Protein AF-A0A1C2IEK9-F1 (afdb_monomer)

Structure (mmCIF, N/CA/C/O backbone):
data_AF-A0A1C2IEK9-F1
#
_entry.id   AF-A0A1C2IEK9-F1
#
loop_
_atom_site.group_PDB
_atom_site.id
_atom_site.type_symbol
_atom_site.label_atom_id
_atom_site.label_alt_id
_atom_site.label_comp_id
_atom_site.label_asym_id
_atom_site.label_entity_id
_atom_site.label_seq_id
_atom_site.pdbx_PDB_ins_code
_atom_site.Cartn_x
_atom_site.Cartn_y
_atom_site.Cartn_z
_atom_site.occupancy
_atom_site.B_iso_or_equiv
_atom_site.auth_seq_id
_atom_site.auth_comp_id
_atom_site.auth_asym_id
_atom_site.auth_atom_id
_atom_site.pdbx_PDB_model_num
ATOM 1 N N . MET A 1 1 ? 42.693 10.589 56.004 1.00 42.75 1 MET A N 1
ATOM 2 C CA . MET A 1 1 ? 42.090 9.643 55.038 1.00 42.75 1 MET A CA 1
ATOM 3 C C . MET A 1 1 ? 40.911 10.340 54.361 1.00 42.75 1 MET A C 1
ATOM 5 O O . MET A 1 1 ? 39.904 10.523 55.037 1.00 42.75 1 MET A O 1
ATOM 9 N N . PRO A 1 2 ? 41.015 10.828 53.111 1.00 47.28 2 PRO A N 1
ATOM 10 C CA . PRO A 1 2 ? 39.876 11.447 52.442 1.00 47.28 2 PRO A CA 1
ATOM 11 C C . PRO A 1 2 ? 39.003 10.375 51.773 1.00 47.28 2 PRO A C 1
ATOM 13 O O . PRO A 1 2 ? 39.509 9.427 51.176 1.00 47.28 2 PRO A O 1
ATOM 16 N N . LYS A 1 3 ? 37.683 10.515 51.923 1.00 44.94 3 LYS A N 1
ATOM 17 C CA . LYS A 1 3 ? 36.664 9.650 51.316 1.00 44.94 3 LYS A CA 1
ATOM 18 C C . LYS A 1 3 ? 36.416 10.109 49.876 1.00 44.94 3 LYS A C 1
ATOM 20 O O . LYS A 1 3 ? 36.138 11.283 49.647 1.00 44.94 3 LYS A O 1
ATOM 25 N N . LEU A 1 4 ? 36.541 9.185 48.927 1.00 47.53 4 LEU A N 1
ATOM 26 C CA . LEU A 1 4 ? 36.314 9.412 47.502 1.00 47.53 4 LEU A CA 1
ATOM 27 C C . LEU A 1 4 ? 34.806 9.324 47.211 1.00 47.53 4 LEU A C 1
ATOM 29 O O . LEU A 1 4 ? 34.219 8.249 47.311 1.00 47.53 4 LEU A O 1
ATOM 33 N N . ASN A 1 5 ? 34.181 10.450 46.866 1.00 46.34 5 ASN A N 1
ATOM 34 C CA . ASN A 1 5 ? 32.798 10.487 46.388 1.00 46.34 5 ASN A CA 1
ATOM 35 C C . ASN A 1 5 ? 32.779 10.205 44.881 1.00 46.34 5 ASN A C 1
ATOM 37 O O . ASN A 1 5 ? 33.239 11.023 44.087 1.00 46.34 5 ASN A O 1
ATOM 41 N N . VAL A 1 6 ? 32.241 9.049 44.490 1.00 51.44 6 VAL A N 1
ATOM 42 C CA . VAL A 1 6 ? 32.006 8.692 43.086 1.00 51.44 6 VAL A CA 1
ATOM 43 C C . VAL A 1 6 ? 30.674 9.299 42.647 1.00 51.44 6 VAL A C 1
ATOM 45 O O . VAL A 1 6 ? 29.614 8.906 43.126 1.00 51.44 6 VAL A O 1
ATOM 48 N N . VAL A 1 7 ? 30.734 10.267 41.734 1.00 49.44 7 VAL A N 1
ATOM 49 C CA . VAL A 1 7 ? 29.568 10.809 41.028 1.00 49.44 7 VAL A CA 1
ATOM 50 C C . VAL A 1 7 ? 29.322 9.933 39.801 1.00 49.44 7 VAL A C 1
ATOM 52 O O . VAL A 1 7 ? 30.127 9.918 38.872 1.00 49.44 7 VAL A O 1
ATOM 55 N N . ILE A 1 8 ? 28.224 9.177 39.808 1.00 48.38 8 ILE A N 1
ATOM 56 C CA . ILE A 1 8 ? 27.773 8.383 38.659 1.00 48.38 8 ILE A CA 1
ATOM 57 C C . ILE A 1 8 ? 26.977 9.306 37.734 1.00 48.38 8 ILE A C 1
ATOM 59 O O . ILE A 1 8 ? 25.874 9.740 38.064 1.00 48.38 8 ILE A O 1
ATOM 63 N N . LEU A 1 9 ? 27.555 9.616 36.575 1.00 45.62 9 LEU A N 1
ATOM 64 C CA . LEU A 1 9 ? 26.910 10.366 35.504 1.00 45.62 9 LEU A CA 1
ATOM 65 C C . LEU A 1 9 ? 26.059 9.399 34.662 1.00 45.62 9 LEU A C 1
ATOM 67 O O . LEU A 1 9 ? 26.599 8.584 33.916 1.00 45.62 9 LEU A O 1
ATOM 71 N N . LEU A 1 10 ? 24.732 9.465 34.798 1.00 47.19 10 LEU A N 1
ATOM 72 C CA . LEU A 1 10 ? 23.794 8.697 33.973 1.00 47.19 10 LEU A CA 1
ATOM 73 C C . LEU A 1 10 ? 23.648 9.380 32.603 1.00 47.19 10 LEU A C 1
ATOM 75 O O . LEU A 1 10 ? 22.980 10.406 32.476 1.00 47.19 10 LEU A O 1
ATOM 79 N N . THR A 1 11 ? 24.265 8.823 31.565 1.00 50.56 11 THR A N 1
ATOM 80 C CA . THR A 1 11 ? 24.048 9.250 30.180 1.00 50.56 11 THR A CA 1
ATOM 81 C C . THR A 1 11 ? 22.804 8.558 29.620 1.00 50.56 11 THR A C 1
ATOM 83 O O . THR A 1 11 ? 22.797 7.364 29.320 1.00 50.56 11 THR A O 1
ATOM 86 N N . ILE A 1 12 ? 21.711 9.314 29.484 1.00 55.19 12 ILE A N 1
ATOM 87 C CA . ILE A 1 12 ? 20.494 8.853 28.806 1.00 55.19 12 ILE A CA 1
ATOM 88 C C . ILE A 1 12 ? 20.799 8.768 27.308 1.00 55.19 12 ILE A C 1
ATOM 90 O O . ILE A 1 12 ? 20.828 9.774 26.600 1.00 55.19 12 ILE A O 1
ATOM 94 N N . THR A 1 13 ? 21.049 7.554 26.826 1.00 57.06 13 THR A N 1
ATOM 95 C CA . THR A 1 13 ? 21.224 7.282 25.398 1.00 57.06 13 THR A CA 1
ATOM 96 C C . THR A 1 13 ? 19.842 7.051 24.790 1.00 57.06 13 THR A C 1
ATOM 98 O O . THR A 1 13 ? 19.217 6.019 25.030 1.00 57.06 13 THR A O 1
ATOM 101 N N . SER A 1 14 ? 19.337 8.030 24.036 1.00 51.97 14 SER A N 1
ATOM 102 C CA . SER A 1 14 ? 18.085 7.906 23.282 1.00 51.97 14 SER A CA 1
ATOM 103 C C . SER A 1 14 ? 18.243 6.841 22.190 1.00 51.97 14 SER A C 1
ATOM 105 O O . SER A 1 14 ? 18.934 7.053 21.193 1.00 51.97 14 SER A O 1
ATOM 107 N N . CYS A 1 15 ? 17.639 5.669 22.394 1.00 50.03 15 CYS A N 1
ATOM 108 C CA . CYS A 1 15 ? 17.559 4.624 21.378 1.00 50.03 15 CYS A CA 1
ATOM 109 C C . CYS A 1 15 ? 16.526 5.017 20.316 1.00 50.03 15 CYS A C 1
ATOM 111 O O . CYS A 1 15 ? 15.323 4.857 20.514 1.00 50.03 15 CYS A O 1
ATOM 11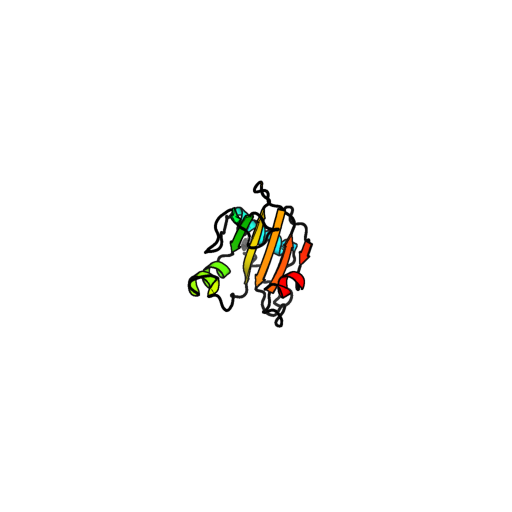3 N N . PHE A 1 16 ? 16.992 5.473 19.153 1.00 50.53 16 PHE A N 1
ATOM 114 C CA . PHE A 1 16 ? 16.196 5.427 17.930 1.00 50.53 16 PHE A CA 1
ATOM 115 C C . PHE A 1 16 ? 16.021 3.960 17.521 1.00 50.53 16 PHE A C 1
ATOM 117 O O . PHE A 1 16 ? 16.901 3.362 16.902 1.00 50.53 16 PHE A O 1
ATOM 124 N N . SER A 1 17 ? 14.890 3.355 17.884 1.00 46.12 17 SER A N 1
ATOM 125 C CA . SER A 1 17 ? 14.528 1.999 17.466 1.00 46.12 17 SER A CA 1
ATOM 126 C C . SER A 1 17 ? 14.170 1.978 15.979 1.00 46.12 17 SER A C 1
ATOM 128 O O . SER A 1 17 ? 13.005 2.003 15.595 1.00 46.12 17 SER A O 1
ATOM 130 N N . SER A 1 18 ? 15.186 1.920 15.121 1.00 53.31 18 SER A N 1
ATOM 131 C CA . SER A 1 18 ? 15.006 1.470 13.742 1.00 53.31 18 SER A CA 1
ATOM 132 C C . SER A 1 18 ? 14.797 -0.040 13.794 1.00 53.31 18 SER A C 1
ATOM 134 O O . SER A 1 18 ? 15.753 -0.786 13.999 1.00 53.31 18 SER A O 1
ATOM 136 N N . ILE A 1 19 ? 13.551 -0.509 13.686 1.00 60.06 19 ILE A N 1
ATOM 137 C CA . ILE A 1 19 ? 13.268 -1.948 13.637 1.00 60.06 19 ILE A CA 1
ATOM 138 C C . ILE A 1 19 ? 13.768 -2.467 12.285 1.00 60.06 19 ILE A C 1
ATOM 140 O O . ILE A 1 19 ? 13.081 -2.405 11.266 1.00 60.06 19 ILE A O 1
ATOM 144 N N . ALA A 1 20 ? 15.009 -2.948 12.276 1.00 55.94 20 ALA A N 1
ATOM 145 C CA . ALA A 1 20 ? 15.559 -3.734 11.190 1.00 55.94 20 ALA A CA 1
ATOM 146 C C . ALA A 1 20 ? 14.892 -5.113 11.228 1.00 55.94 20 ALA A C 1
ATOM 148 O O . ALA A 1 20 ? 15.221 -5.965 12.053 1.00 55.94 20 ALA A O 1
ATOM 149 N N . TRP A 1 21 ? 13.908 -5.318 10.356 1.00 59.19 21 TRP A N 1
ATOM 150 C CA . TRP A 1 21 ? 13.274 -6.617 10.163 1.00 59.19 21 TRP A CA 1
ATOM 151 C C . TRP A 1 21 ? 14.334 -7.648 9.767 1.00 59.19 21 TRP A C 1
ATOM 153 O O . TRP A 1 21 ? 15.091 -7.426 8.819 1.00 59.19 21 TRP A O 1
ATOM 163 N N . ALA A 1 22 ? 14.395 -8.774 10.485 1.00 51.53 22 ALA A N 1
ATOM 164 C CA . ALA A 1 22 ? 15.258 -9.890 10.117 1.00 51.53 22 ALA A CA 1
ATOM 165 C C . ALA A 1 22 ? 14.997 -10.255 8.644 1.00 51.53 22 ALA A C 1
ATOM 167 O O . ALA A 1 22 ? 13.859 -10.502 8.243 1.00 51.53 22 ALA A O 1
ATOM 168 N N . HIS A 1 23 ? 16.062 -10.224 7.841 1.00 53.81 23 HIS A N 1
ATOM 169 C CA . HIS A 1 23 ? 16.065 -10.087 6.378 1.00 53.81 23 HIS A CA 1
ATOM 170 C C . HIS A 1 23 ? 15.377 -11.205 5.557 1.00 53.81 23 HIS A C 1
ATOM 172 O O . HIS A 1 23 ? 15.565 -11.254 4.342 1.00 53.81 23 HIS A O 1
ATOM 178 N N . THR A 1 24 ? 14.610 -12.108 6.169 1.00 56.22 24 THR A N 1
ATOM 179 C CA . THR A 1 24 ? 13.993 -13.261 5.489 1.00 56.22 24 THR A CA 1
ATOM 180 C C . THR A 1 24 ? 12.482 -13.392 5.688 1.00 56.22 24 THR A C 1
ATOM 182 O O . THR A 1 24 ? 11.824 -13.890 4.781 1.00 56.22 24 THR A O 1
ATOM 185 N N . ALA A 1 25 ? 11.908 -12.930 6.806 1.00 68.81 25 ALA A N 1
ATOM 186 C CA . ALA A 1 25 ? 10.482 -13.138 7.100 1.00 68.81 25 ALA A CA 1
ATOM 187 C C . ALA A 1 25 ? 9.597 -11.901 6.853 1.00 68.81 25 ALA A C 1
ATOM 189 O O . ALA A 1 25 ? 8.404 -12.046 6.605 1.00 68.81 25 ALA A O 1
ATOM 190 N N . GLY A 1 26 ? 10.176 -10.694 6.868 1.00 80.50 26 GLY A N 1
ATOM 191 C CA . GLY A 1 26 ? 9.398 -9.451 6.867 1.00 80.50 26 GLY A CA 1
ATOM 192 C C . GLY A 1 26 ? 8.687 -9.189 8.205 1.00 80.50 26 GLY A C 1
ATOM 193 O O . GLY A 1 26 ? 9.028 -9.829 9.203 1.00 80.50 26 GLY A O 1
ATOM 194 N N . PRO A 1 27 ? 7.766 -8.207 8.266 1.00 92.38 27 PRO A N 1
ATOM 195 C CA . PRO A 1 27 ? 7.050 -7.878 9.491 1.00 92.38 27 PRO A CA 1
ATOM 196 C C . PRO A 1 27 ? 6.050 -8.927 9.968 1.00 92.38 27 PRO A C 1
ATOM 198 O O . PRO A 1 27 ? 5.789 -9.905 9.285 1.00 92.38 27 PRO A O 1
ATOM 201 N N . SER A 1 28 ? 5.485 -8.735 11.162 1.00 95.69 28 SER A N 1
ATOM 202 C CA . SER A 1 28 ? 4.217 -9.390 11.505 1.00 95.69 28 SER A CA 1
ATOM 203 C C . SER A 1 28 ? 3.060 -8.654 10.807 1.00 95.69 28 SER A C 1
ATOM 205 O O . SER A 1 28 ? 3.211 -7.471 10.464 1.00 95.69 28 SER A O 1
ATOM 207 N N . PRO A 1 29 ? 1.893 -9.289 10.605 1.00 97.06 29 PRO A N 1
ATOM 208 C CA . PRO A 1 29 ? 0.727 -8.597 10.064 1.00 97.06 29 PRO A CA 1
ATOM 209 C C . PRO A 1 29 ? 0.297 -7.391 10.908 1.00 97.06 29 PRO A C 1
ATOM 211 O O . PRO A 1 29 ? -0.088 -6.368 10.347 1.00 97.06 29 PRO A O 1
A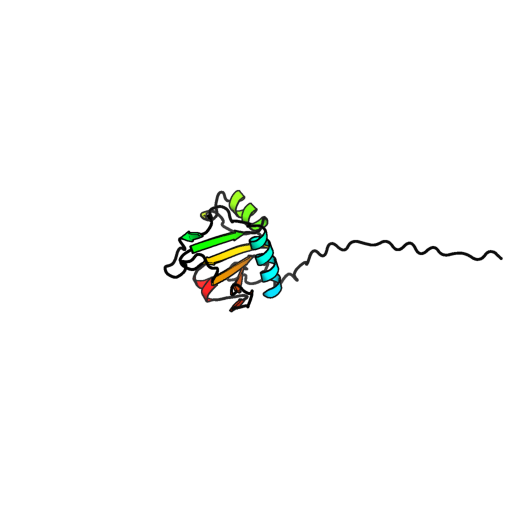TOM 214 N N . GLU A 1 30 ? 0.407 -7.461 12.232 1.00 97.50 30 GLU A N 1
ATOM 215 C CA . GLU A 1 30 ? 0.052 -6.369 13.148 1.00 97.50 30 GLU A CA 1
ATOM 216 C C . GLU A 1 30 ? 1.036 -5.206 13.037 1.00 97.50 30 GLU A C 1
ATOM 218 O O . GLU A 1 30 ? 0.652 -4.040 13.122 1.00 97.50 30 GLU A O 1
ATOM 223 N N . ALA A 1 31 ? 2.321 -5.503 12.843 1.00 97.44 31 ALA A N 1
ATOM 224 C CA . ALA A 1 31 ? 3.312 -4.465 12.633 1.00 97.44 31 ALA A CA 1
ATOM 225 C C . ALA A 1 31 ? 3.149 -3.787 11.270 1.00 97.44 31 ALA A C 1
ATOM 227 O O . ALA A 1 31 ? 3.221 -2.563 11.196 1.00 97.44 31 ALA A O 1
ATOM 228 N N . LEU A 1 32 ? 2.857 -4.552 10.213 1.00 98.12 32 LEU A N 1
ATOM 229 C CA . LEU A 1 32 ? 2.518 -3.970 8.916 1.00 98.12 32 LEU A CA 1
ATOM 230 C C . LEU A 1 32 ? 1.254 -3.102 9.009 1.00 98.12 32 LEU A C 1
ATOM 232 O O . LEU A 1 32 ? 1.219 -2.019 8.432 1.00 98.12 32 LEU A O 1
ATOM 236 N N . TRP A 1 33 ? 0.252 -3.520 9.786 1.00 98.38 33 TRP A N 1
ATOM 237 C CA . TRP A 1 33 ? -0.945 -2.713 10.019 1.00 98.38 33 TRP A CA 1
ATOM 238 C C . TRP A 1 33 ? -0.630 -1.362 10.674 1.00 98.38 33 TRP A C 1
ATOM 240 O O . TRP A 1 33 ? -1.191 -0.344 10.279 1.00 98.38 33 TRP A O 1
ATOM 250 N N . LYS A 1 34 ? 0.316 -1.303 11.620 1.00 98.44 34 LYS A N 1
ATOM 251 C CA . LYS A 1 34 ? 0.752 -0.023 12.210 1.00 98.44 34 LYS A CA 1
ATOM 252 C C . LYS A 1 34 ? 1.341 0.925 11.162 1.00 98.44 34 LYS A C 1
ATOM 254 O O . LYS A 1 34 ? 1.040 2.115 11.195 1.00 98.44 34 LYS A O 1
ATOM 259 N N . GLU A 1 35 ? 2.125 0.408 10.217 1.00 98.31 35 GLU A N 1
ATOM 260 C CA . GLU A 1 35 ? 2.659 1.202 9.099 1.00 98.31 35 GLU A CA 1
ATOM 261 C C . GLU A 1 35 ? 1.543 1.695 8.170 1.00 98.31 35 GLU A C 1
ATOM 263 O O . GLU A 1 35 ? 1.525 2.862 7.777 1.00 98.31 35 GLU A O 1
ATOM 268 N N . VAL A 1 36 ? 0.560 0.838 7.875 1.00 98.62 36 VAL A N 1
ATOM 269 C CA . VAL A 1 36 ? -0.648 1.222 7.131 1.00 98.62 36 VAL A CA 1
ATOM 270 C C . VAL A 1 36 ? -1.370 2.373 7.836 1.00 98.62 36 VAL A C 1
ATOM 272 O O . VAL A 1 36 ? -1.649 3.392 7.209 1.00 98.62 36 VAL A O 1
ATOM 275 N N . GLN A 1 37 ? -1.589 2.274 9.149 1.00 98.38 37 GLN A N 1
ATOM 276 C CA . GLN A 1 37 ? -2.243 3.326 9.930 1.00 98.38 37 GLN A CA 1
ATOM 277 C C . GLN A 1 37 ? -1.478 4.652 9.912 1.00 98.38 37 GLN A C 1
ATOM 279 O O . GLN A 1 37 ? -2.099 5.713 9.971 1.00 98.38 37 GLN A O 1
ATOM 284 N N . ILE A 1 38 ? -0.144 4.626 9.830 1.00 98.50 38 ILE A N 1
ATOM 285 C CA . ILE A 1 38 ? 0.653 5.846 9.654 1.00 98.50 38 ILE A CA 1
ATOM 286 C C . ILE A 1 38 ? 0.322 6.496 8.307 1.00 98.50 38 ILE A C 1
ATOM 288 O O . ILE A 1 38 ? 0.053 7.698 8.271 1.00 98.50 38 ILE A O 1
ATOM 292 N N . LEU A 1 39 ? 0.276 5.725 7.215 1.00 98.56 39 LEU A N 1
ATOM 293 C CA . LEU A 1 39 ? -0.095 6.248 5.893 1.00 98.56 39 LEU A CA 1
ATOM 294 C C . LEU A 1 39 ? -1.522 6.810 5.872 1.00 98.56 39 LEU A C 1
ATOM 296 O O . LEU A 1 39 ? -1.744 7.874 5.298 1.00 98.56 39 LEU A O 1
ATOM 300 N N . GLN A 1 40 ? -2.466 6.142 6.539 1.00 97.75 40 GLN A N 1
ATOM 301 C CA . GLN A 1 40 ? -3.853 6.601 6.655 1.00 97.75 40 GLN A CA 1
ATOM 302 C C . GLN A 1 40 ? -3.947 7.932 7.409 1.00 97.75 40 GLN A C 1
ATOM 304 O O . GLN A 1 40 ? -4.507 8.898 6.898 1.00 97.75 40 GLN A O 1
ATOM 309 N N . LYS A 1 41 ? -3.339 8.016 8.602 1.00 98.06 41 LYS A N 1
ATOM 310 C CA . LYS A 1 41 ? -3.350 9.226 9.447 1.00 98.06 41 LYS A CA 1
ATOM 311 C C . LYS A 1 41 ? -2.679 10.422 8.781 1.00 98.06 41 LYS A C 1
ATOM 313 O O . LYS A 1 41 ? -3.051 11.559 9.043 1.00 98.06 41 LYS A O 1
ATOM 318 N N . THR A 1 42 ? -1.663 10.165 7.964 1.00 97.94 42 THR A N 1
ATOM 319 C CA . THR A 1 42 ? -0.910 11.207 7.254 1.00 97.94 42 THR A CA 1
ATOM 320 C C . THR A 1 42 ? -1.473 11.508 5.868 1.00 97.94 42 THR A C 1
ATOM 322 O O . THR A 1 42 ? -0.933 12.373 5.184 1.00 97.94 42 THR A O 1
ATOM 325 N N . HIS A 1 43 ? -2.544 10.819 5.453 1.00 96.75 43 HIS A N 1
ATOM 326 C CA . HIS A 1 43 ? -3.120 10.914 4.114 1.00 96.75 43 HIS A CA 1
ATOM 327 C C . HIS A 1 43 ? -2.050 10.814 3.014 1.00 96.75 43 HIS A C 1
ATOM 329 O O . HIS A 1 43 ?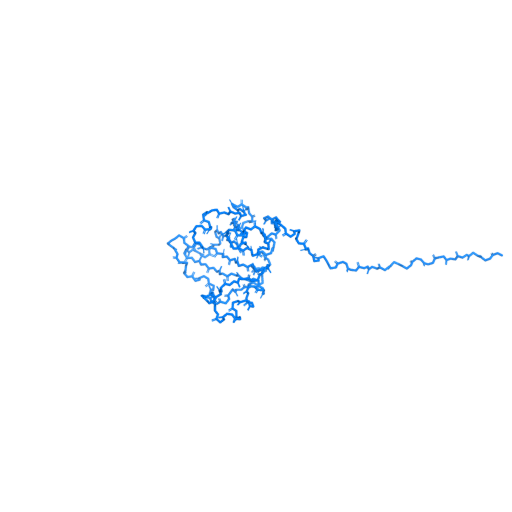 -1.987 11.642 2.104 1.00 96.75 43 HIS A O 1
ATOM 335 N N . ALA A 1 44 ? -1.180 9.804 3.111 1.00 97.88 44 ALA A N 1
ATOM 336 C CA . ALA A 1 44 ? -0.050 9.593 2.207 1.00 97.88 44 ALA A CA 1
ATOM 337 C C . ALA A 1 44 ? -0.495 9.058 0.829 1.00 97.88 44 ALA A C 1
ATOM 339 O O . ALA A 1 44 ? -0.156 7.939 0.439 1.00 97.88 44 ALA A O 1
ATOM 340 N N . ILE A 1 45 ? -1.284 9.853 0.103 1.00 97.25 45 ILE A N 1
ATOM 341 C CA . ILE A 1 45 ? -1.885 9.486 -1.182 1.00 97.25 45 ILE A CA 1
ATOM 342 C C . ILE A 1 45 ? -0.791 9.205 -2.214 1.00 97.25 45 ILE A C 1
ATOM 344 O O . ILE A 1 45 ? 0.139 9.991 -2.427 1.00 97.25 45 ILE A O 1
ATOM 348 N N . MET A 1 46 ? -0.919 8.059 -2.872 1.00 96.44 46 MET A N 1
ATOM 349 C CA . MET A 1 46 ? -0.012 7.621 -3.916 1.00 96.44 46 MET A CA 1
ATOM 350 C C . MET A 1 46 ? -0.153 8.512 -5.165 1.00 96.44 46 MET A C 1
ATOM 352 O O . MET A 1 46 ? -1.271 8.839 -5.567 1.00 96.44 46 MET A O 1
ATOM 356 N N . PRO A 1 47 ? 0.951 8.881 -5.845 1.00 95.19 47 PRO A N 1
ATOM 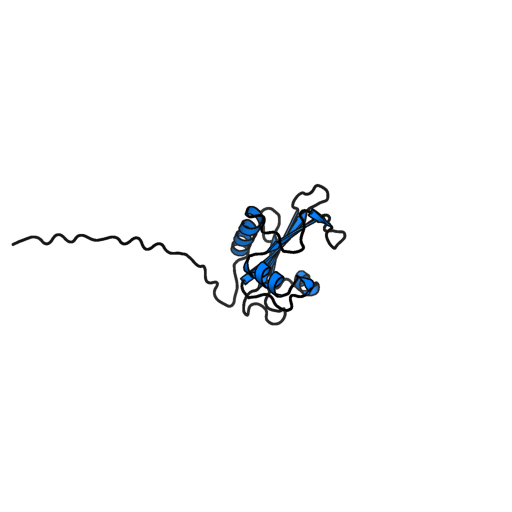357 C CA . PRO A 1 47 ? 0.881 9.615 -7.103 1.00 95.19 47 PRO A CA 1
ATOM 358 C C . PRO A 1 47 ? -0.007 8.913 -8.135 1.00 95.19 47 PRO A C 1
ATOM 360 O O . PRO A 1 47 ? 0.209 7.743 -8.451 1.00 95.19 47 PRO A O 1
ATOM 363 N N . GLY A 1 48 ? -0.966 9.655 -8.689 1.00 90.81 48 GLY A N 1
ATOM 364 C CA . GLY A 1 48 ? -1.945 9.135 -9.647 1.00 90.81 48 GLY A CA 1
ATOM 365 C C . GLY A 1 48 ? -3.238 8.616 -9.016 1.00 90.81 48 GLY A C 1
ATOM 366 O O . GLY A 1 48 ? -4.141 8.270 -9.768 1.00 90.81 48 GLY A O 1
ATOM 367 N N . SER A 1 49 ? -3.350 8.600 -7.683 1.00 94.12 49 SER A N 1
ATOM 368 C CA . SER A 1 49 ? -4.610 8.325 -6.991 1.00 94.12 49 SER A CA 1
ATOM 369 C C . SER A 1 49 ? -5.334 9.614 -6.607 1.00 94.12 49 SER A C 1
ATOM 371 O O . SER A 1 49 ? -4.705 10.626 -6.284 1.00 94.12 49 SER A O 1
ATOM 373 N N . THR A 1 50 ? -6.665 9.571 -6.626 1.00 93.69 50 THR A N 1
ATOM 374 C CA . THR A 1 50 ? -7.529 10.603 -6.047 1.00 93.69 50 THR A CA 1
ATOM 375 C C . THR A 1 50 ? -8.435 10.003 -4.966 1.00 93.69 50 THR A C 1
ATOM 377 O O . THR A 1 50 ? -8.799 8.827 -5.048 1.00 93.69 50 THR A O 1
ATOM 380 N N . PRO A 1 51 ? -8.816 10.781 -3.931 1.00 95.00 51 PRO A N 1
ATOM 381 C CA . PRO A 1 51 ? -9.745 10.314 -2.911 1.00 95.00 51 PRO A CA 1
ATOM 382 C C . PRO A 1 51 ? -11.062 9.813 -3.511 1.00 95.00 51 PRO A C 1
ATOM 384 O O . PRO A 1 51 ? -11.714 10.540 -4.260 1.00 95.00 51 PRO A O 1
ATOM 387 N N . PHE A 1 52 ? -11.473 8.602 -3.134 1.00 93.88 52 PHE A N 1
ATOM 388 C CA . PHE A 1 52 ? -12.684 7.942 -3.620 1.00 93.88 52 PHE A CA 1
ATOM 389 C C . PHE A 1 52 ? -12.764 7.849 -5.149 1.00 93.88 52 PHE A C 1
ATOM 391 O O . PHE A 1 52 ? -13.830 8.049 -5.734 1.00 93.88 52 PHE A O 1
ATOM 398 N N . GLN A 1 53 ? -11.645 7.552 -5.811 1.00 93.00 53 GLN A N 1
ATOM 399 C CA . GLN A 1 53 ? -11.671 7.229 -7.236 1.00 93.00 53 GLN A CA 1
ATOM 400 C C . GLN A 1 53 ? -12.498 5.960 -7.466 1.00 93.00 53 GLN A C 1
ATOM 402 O O . GLN A 1 53 ? -12.539 5.082 -6.603 1.00 93.00 53 GLN A O 1
ATOM 407 N N . LEU A 1 54 ? -13.153 5.851 -8.622 1.00 91.94 54 LEU A N 1
ATOM 408 C CA . LEU A 1 54 ? -13.876 4.631 -8.977 1.00 91.94 54 LEU A CA 1
ATOM 409 C C . LEU A 1 54 ? -12.907 3.448 -8.986 1.00 91.94 54 LEU A C 1
ATOM 411 O O . LEU A 1 54 ? -11.850 3.510 -9.622 1.00 91.94 54 LEU A O 1
ATOM 415 N N . GLY A 1 55 ? -13.260 2.379 -8.273 1.00 82.44 55 GLY A N 1
ATOM 416 C CA . GLY A 1 55 ? -12.458 1.167 -8.297 1.00 82.44 55 GLY A CA 1
ATOM 417 C C . GLY A 1 55 ? -12.490 0.517 -9.676 1.00 82.44 55 GLY A C 1
ATOM 418 O O . GLY A 1 55 ? -13.437 0.649 -10.451 1.00 82.44 55 GLY A O 1
ATOM 419 N N . SER A 1 56 ? -11.428 -0.216 -9.998 1.00 73.56 56 SER A N 1
ATOM 420 C CA . SER A 1 56 ? -11.278 -0.879 -11.297 1.00 73.56 56 SER A CA 1
ATOM 421 C C . SER A 1 56 ? -12.140 -2.139 -11.456 1.00 73.56 56 SER A C 1
ATOM 423 O O . SER A 1 56 ? -12.080 -2.790 -12.499 1.00 73.56 56 SER A O 1
ATOM 425 N N . ARG A 1 57 ? -12.925 -2.513 -10.436 1.00 64.62 57 ARG A N 1
ATOM 426 C CA . ARG A 1 57 ? -13.799 -3.694 -10.424 1.00 64.62 57 ARG A CA 1
ATOM 427 C C . ARG A 1 57 ? -15.171 -3.351 -9.854 1.00 64.62 57 ARG A C 1
ATOM 429 O O . ARG A 1 57 ? -15.299 -2.489 -8.995 1.00 64.62 57 ARG A O 1
ATOM 436 N N . THR A 1 58 ? -16.186 -4.100 -10.282 1.00 56.38 58 THR A N 1
ATOM 437 C CA . THR A 1 58 ? -17.600 -3.929 -9.893 1.00 56.38 58 THR A CA 1
ATOM 438 C C . THR A 1 58 ? -17.866 -4.030 -8.387 1.00 56.38 58 THR A C 1
ATOM 440 O O . THR A 1 58 ? -18.896 -3.553 -7.923 1.00 56.38 58 THR A O 1
ATOM 443 N N . VAL A 1 59 ? -16.953 -4.643 -7.629 1.00 62.66 59 VAL A N 1
ATOM 444 C CA . VAL A 1 59 ? -17.071 -4.865 -6.178 1.00 62.66 59 VAL A CA 1
ATOM 445 C C . VAL A 1 59 ? -16.327 -3.835 -5.325 1.00 62.66 59 VAL A C 1
ATOM 447 O O . VAL A 1 59 ? -16.482 -3.850 -4.109 1.00 62.66 59 VAL A O 1
ATOM 450 N N . ASP A 1 60 ? -15.574 -2.925 -5.949 1.00 70.69 60 ASP A N 1
ATOM 451 C CA . ASP A 1 60 ? -14.850 -1.843 -5.281 1.00 70.69 60 ASP A CA 1
ATOM 452 C C . ASP A 1 60 ? -15.450 -0.498 -5.718 1.00 70.69 60 ASP A C 1
ATOM 454 O O . ASP A 1 60 ? -14.923 0.121 -6.642 1.00 70.69 60 ASP A O 1
ATOM 458 N N . PRO A 1 61 ? -16.565 -0.027 -5.120 1.00 88.38 61 PRO A N 1
ATOM 459 C CA . PRO A 1 61 ? -17.217 1.205 -5.565 1.00 88.38 61 PRO A CA 1
ATOM 460 C C . PRO A 1 61 ? -16.254 2.389 -5.607 1.00 88.38 61 PRO A C 1
ATOM 462 O O . PRO A 1 61 ? -16.183 3.099 -6.609 1.00 88.38 61 PRO A O 1
ATOM 465 N N . TYR A 1 62 ? -15.475 2.555 -4.537 1.00 95.19 62 TYR A N 1
ATOM 466 C CA . TYR A 1 62 ? -14.475 3.603 -4.440 1.00 95.19 62 TYR A CA 1
ATOM 467 C C . TYR A 1 62 ? -13.196 3.091 -3.794 1.00 95.19 62 TYR A C 1
ATOM 469 O O . TYR A 1 62 ? -13.238 2.252 -2.892 1.00 95.19 62 TYR A O 1
ATOM 477 N N . THR A 1 63 ? -12.059 3.639 -4.212 1.00 95.81 63 THR A N 1
ATOM 478 C CA . THR A 1 63 ? -10.766 3.347 -3.598 1.00 95.81 63 THR A CA 1
ATOM 479 C C . THR A 1 63 ? -9.970 4.608 -3.298 1.00 95.81 63 THR A C 1
ATOM 481 O O . THR A 1 63 ? -10.207 5.674 -3.869 1.00 95.81 63 THR A O 1
ATOM 484 N N . VAL A 1 64 ? -9.000 4.470 -2.400 1.00 96.75 64 VAL A N 1
ATOM 485 C CA . VAL A 1 64 ? -7.880 5.403 -2.239 1.00 96.75 64 VAL A CA 1
ATOM 486 C C . VAL A 1 64 ? -6.611 4.576 -2.180 1.00 96.75 64 VAL A C 1
ATOM 488 O O . VAL A 1 64 ? -6.535 3.627 -1.402 1.00 96.75 64 VAL A O 1
ATOM 491 N N . ASP A 1 65 ? -5.625 4.916 -3.004 1.00 97.19 65 ASP A N 1
ATOM 492 C CA . ASP A 1 65 ? -4.330 4.251 -2.956 1.00 97.19 65 ASP A CA 1
ATOM 493 C C . ASP A 1 65 ? -3.337 5.133 -2.188 1.00 97.19 65 ASP A C 1
ATOM 495 O O . ASP A 1 65 ? -3.145 6.313 -2.499 1.00 97.19 65 ASP A O 1
ATOM 499 N N . LEU A 1 66 ? -2.688 4.557 -1.180 1.00 98.50 66 LEU A N 1
ATOM 500 C CA . LEU A 1 66 ? -1.672 5.197 -0.351 1.00 98.50 66 LEU A CA 1
ATOM 501 C C . LEU A 1 66 ? -0.307 4.556 -0.603 1.00 98.50 66 LEU A C 1
ATOM 503 O O . LEU A 1 66 ? -0.200 3.392 -0.995 1.00 98.50 66 LEU A O 1
ATOM 507 N N . ALA A 1 67 ? 0.760 5.305 -0.349 1.00 98.56 67 ALA A N 1
ATOM 508 C CA . ALA A 1 67 ? 2.116 4.807 -0.515 1.00 98.56 67 ALA A CA 1
ATOM 509 C C . ALA A 1 67 ? 3.088 5.473 0.459 1.00 98.56 67 ALA A C 1
ATOM 511 O O . ALA A 1 67 ? 3.003 6.670 0.728 1.00 98.56 67 ALA A O 1
ATOM 512 N N . ASN A 1 68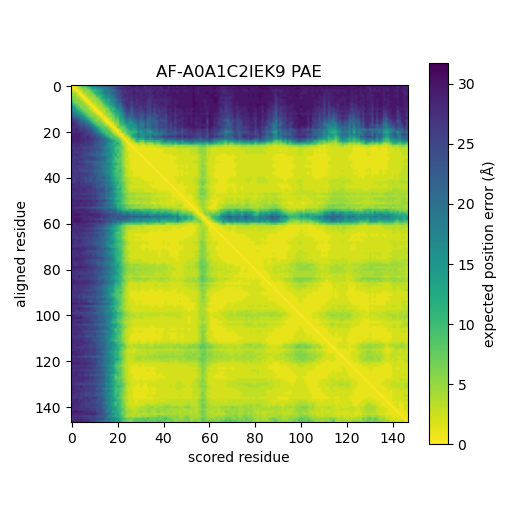 ? 4.066 4.714 0.957 1.00 98.62 68 ASN A N 1
ATOM 513 C CA . ASN A 1 68 ? 5.144 5.313 1.739 1.00 98.62 68 ASN A CA 1
ATOM 514 C C . ASN A 1 68 ? 6.106 6.123 0.853 1.00 98.62 68 ASN A C 1
ATOM 516 O O . ASN A 1 68 ? 6.127 6.007 -0.376 1.00 98.62 68 ASN A O 1
ATOM 520 N N . THR A 1 69 ? 6.948 6.942 1.480 1.00 98.31 69 THR A N 1
ATOM 521 C CA . THR A 1 69 ? 7.874 7.847 0.777 1.00 98.31 69 THR A CA 1
ATOM 522 C C . THR A 1 69 ? 8.794 7.123 -0.208 1.00 98.31 69 THR A C 1
ATOM 524 O O . THR A 1 69 ? 9.092 7.657 -1.278 1.00 98.31 69 THR A O 1
ATOM 527 N N . LEU A 1 70 ? 9.203 5.889 0.101 1.00 98.12 70 LEU A N 1
ATOM 528 C CA . LEU A 1 70 ? 10.061 5.084 -0.765 1.00 98.12 70 LEU A CA 1
ATOM 529 C C . LEU A 1 70 ? 9.338 4.600 -2.032 1.00 98.12 70 LEU A C 1
ATOM 531 O O . LEU A 1 70 ? 9.889 4.694 -3.136 1.00 98.12 70 LEU A O 1
ATOM 535 N N . ALA A 1 71 ? 8.095 4.135 -1.892 1.00 98.25 71 ALA A N 1
ATOM 536 C CA . ALA A 1 71 ? 7.246 3.784 -3.024 1.00 98.25 71 ALA A CA 1
ATOM 537 C C . ALA A 1 71 ? 6.963 5.017 -3.899 1.00 98.25 71 ALA A C 1
ATOM 539 O O . ALA A 1 71 ? 7.168 4.971 -5.112 1.00 98.25 71 ALA A O 1
ATOM 540 N N . ILE A 1 72 ? 6.607 6.151 -3.283 1.00 98.12 72 ILE A N 1
ATOM 541 C CA . ILE A 1 72 ? 6.374 7.429 -3.975 1.00 98.12 72 ILE A CA 1
ATOM 542 C C . ILE A 1 72 ? 7.613 7.874 -4.759 1.00 98.12 72 ILE A C 1
ATOM 544 O O . ILE A 1 72 ? 7.505 8.253 -5.925 1.00 98.12 72 ILE A O 1
ATOM 548 N N . SER A 1 73 ? 8.793 7.824 -4.138 1.00 98.06 73 SER A N 1
ATOM 549 C CA . SER A 1 73 ? 10.060 8.171 -4.790 1.00 98.06 73 SER A CA 1
ATOM 550 C C . SER A 1 73 ? 10.318 7.287 -6.013 1.00 98.06 73 SER A C 1
ATOM 552 O O . SER A 1 73 ? 10.656 7.787 -7.088 1.00 98.06 73 SER A O 1
ATOM 554 N N . THR A 1 74 ? 10.060 5.981 -5.886 1.00 97.88 74 THR A N 1
ATOM 555 C CA . THR A 1 74 ? 10.205 5.035 -6.998 1.00 97.88 74 THR A CA 1
ATOM 556 C C . THR A 1 74 ? 9.246 5.358 -8.151 1.00 97.88 74 THR A C 1
ATOM 558 O O . THR A 1 74 ? 9.675 5.417 -9.303 1.00 97.88 74 THR A O 1
ATOM 561 N N . ILE A 1 75 ? 7.975 5.644 -7.850 1.00 97.50 75 ILE A N 1
ATOM 562 C CA . ILE A 1 75 ? 6.957 6.028 -8.843 1.00 97.50 75 ILE A CA 1
ATOM 563 C C . ILE A 1 75 ? 7.354 7.313 -9.576 1.00 97.50 75 ILE A C 1
ATOM 565 O O . ILE 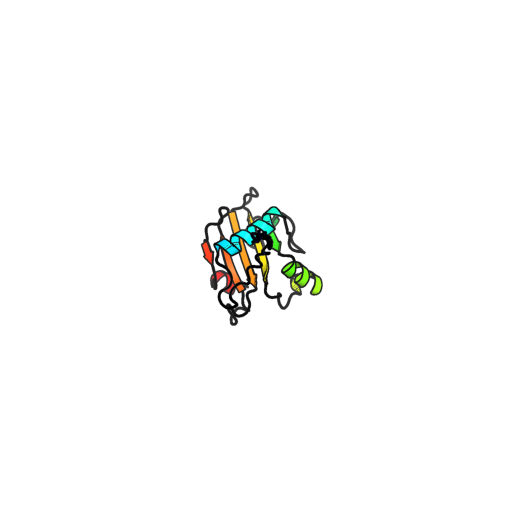A 1 75 ? 7.294 7.377 -10.806 1.00 97.50 75 ILE A O 1
ATOM 569 N N . LYS A 1 76 ? 7.790 8.335 -8.832 1.00 96.62 76 LYS A N 1
ATOM 570 C CA . LYS A 1 76 ? 8.224 9.616 -9.403 1.00 96.62 76 LYS A CA 1
ATOM 571 C C . LYS A 1 76 ? 9.430 9.438 -10.319 1.00 96.62 76 LYS A C 1
ATOM 573 O O . LYS A 1 76 ? 9.412 9.945 -11.435 1.00 96.62 76 LYS A O 1
ATOM 578 N N . LYS A 1 77 ? 10.437 8.667 -9.891 1.00 97.06 77 LYS A N 1
ATOM 579 C CA . LYS A 1 77 ? 11.631 8.372 -10.698 1.00 97.06 77 LYS A CA 1
ATOM 580 C C . LYS A 1 77 ? 11.289 7.649 -12.003 1.00 97.06 77 LYS A C 1
ATOM 582 O O . LYS A 1 77 ? 11.920 7.911 -13.021 1.00 97.06 77 LYS A O 1
ATOM 587 N N . ALA A 1 78 ? 10.293 6.767 -11.983 1.00 96.88 78 ALA A N 1
ATOM 588 C CA . ALA A 1 78 ? 9.813 6.082 -13.181 1.00 96.88 78 ALA A CA 1
ATOM 589 C C . ALA A 1 78 ? 8.960 6.979 -14.104 1.00 96.88 78 ALA A C 1
ATOM 591 O O . ALA A 1 78 ? 8.696 6.614 -15.248 1.00 96.88 78 ALA A O 1
ATOM 592 N N . GLY A 1 79 ? 8.518 8.150 -13.633 1.00 95.75 79 GLY A N 1
ATOM 593 C CA . GLY A 1 79 ? 7.624 9.037 -14.376 1.00 95.75 79 GLY A CA 1
ATOM 594 C C . GLY A 1 79 ? 6.167 8.561 -14.399 1.00 95.75 79 GLY A C 1
ATOM 595 O O . GLY A 1 79 ? 5.461 8.826 -15.375 1.00 95.75 79 GLY A O 1
ATOM 596 N N . GLY A 1 80 ? 5.733 7.834 -13.363 1.00 93.38 80 GLY A N 1
ATOM 597 C CA . GLY A 1 80 ? 4.361 7.347 -13.188 1.00 93.38 80 GLY A CA 1
ATOM 598 C C . GLY A 1 80 ? 4.285 5.867 -12.808 1.00 93.38 80 GLY A C 1
ATOM 599 O O . GLY A 1 80 ? 5.196 5.093 -13.095 1.00 93.38 80 GLY A O 1
ATOM 600 N N . ILE A 1 81 ? 3.179 5.462 -12.173 1.00 91.00 81 ILE A N 1
ATOM 601 C CA . ILE A 1 81 ? 3.012 4.100 -11.636 1.00 91.00 81 ILE A CA 1
ATOM 602 C C . ILE A 1 81 ? 3.096 3.018 -12.719 1.00 91.00 81 ILE A C 1
ATOM 604 O O . ILE A 1 81 ? 3.763 2.008 -12.521 1.00 91.00 81 ILE A O 1
ATOM 608 N N . LEU A 1 82 ? 2.512 3.268 -13.895 1.00 91.00 82 LEU A N 1
ATOM 609 C CA . LEU A 1 82 ? 2.518 2.332 -15.027 1.00 91.00 82 LEU A CA 1
ATOM 610 C C . LEU A 1 82 ? 3.917 2.098 -15.619 1.00 91.00 82 LEU A C 1
ATOM 612 O O . LEU A 1 82 ? 4.111 1.165 -16.390 1.00 91.00 82 LEU A O 1
ATOM 616 N N . LYS A 1 83 ? 4.891 2.948 -15.276 1.00 95.25 83 LYS A N 1
ATOM 617 C CA . LYS A 1 83 ? 6.280 2.849 -15.740 1.00 95.25 83 LYS A CA 1
ATOM 618 C C . LYS A 1 83 ? 7.205 2.208 -14.702 1.00 95.25 83 LYS A C 1
ATOM 620 O O . LYS A 1 83 ? 8.391 2.025 -14.973 1.00 95.25 83 LYS A O 1
ATOM 625 N N . VAL A 1 84 ? 6.703 1.880 -13.508 1.00 94.50 84 VAL A N 1
ATOM 626 C CA . VAL A 1 84 ? 7.512 1.237 -12.468 1.00 94.50 84 VAL A CA 1
ATOM 627 C C . VAL A 1 84 ? 7.765 -0.216 -12.852 1.00 94.50 84 VAL A C 1
ATOM 629 O O . VAL A 1 84 ? 6.861 -1.042 -12.840 1.00 94.50 84 VAL A O 1
ATOM 632 N N . THR A 1 85 ? 9.023 -0.550 -13.131 1.00 92.75 85 THR A N 1
ATOM 633 C CA . THR A 1 85 ? 9.439 -1.934 -13.409 1.00 92.75 85 THR A CA 1
ATOM 634 C C . THR A 1 85 ? 9.822 -2.696 -12.141 1.00 92.75 85 THR A C 1
ATOM 636 O O . THR A 1 85 ? 9.707 -3.921 -12.084 1.00 92.75 85 THR A O 1
ATOM 639 N N . ARG A 1 86 ? 10.285 -1.990 -11.099 1.00 92.81 86 ARG A N 1
ATOM 640 C CA . ARG A 1 86 ? 10.646 -2.580 -9.806 1.00 92.81 86 ARG A CA 1
ATOM 641 C C . ARG A 1 86 ? 10.569 -1.558 -8.678 1.00 92.81 86 ARG A C 1
ATOM 643 O O . ARG A 1 86 ? 11.189 -0.502 -8.751 1.00 92.81 86 ARG A O 1
ATOM 650 N N . TYR A 1 87 ? 9.886 -1.933 -7.601 1.00 95.69 87 TYR A N 1
ATOM 651 C CA . TYR A 1 87 ? 9.895 -1.189 -6.343 1.00 95.69 87 TYR A CA 1
ATOM 652 C C . TYR A 1 87 ? 11.136 -1.499 -5.500 1.00 95.69 87 TYR A C 1
ATOM 654 O O . TYR A 1 87 ? 11.604 -2.643 -5.457 1.00 95.69 87 TYR A O 1
ATOM 662 N N . SER A 1 88 ? 11.644 -0.480 -4.804 1.00 95.00 88 SER A N 1
ATOM 663 C CA . SER A 1 88 ? 12.731 -0.623 -3.828 1.00 95.00 88 SER A CA 1
ATOM 664 C C . SER A 1 88 ? 12.260 -1.443 -2.621 1.00 95.00 88 SER A C 1
ATOM 666 O O . SER A 1 88 ? 11.100 -1.333 -2.222 1.00 95.00 88 SER A O 1
ATOM 668 N N . ASN A 1 89 ? 13.130 -2.252 -2.011 1.00 95.62 89 ASN A N 1
ATOM 669 C CA . ASN A 1 89 ? 12.772 -2.974 -0.781 1.00 95.62 89 ASN A CA 1
ATOM 670 C C . ASN A 1 89 ? 12.375 -1.984 0.325 1.00 95.62 89 ASN A C 1
ATOM 672 O O . ASN A 1 89 ? 13.021 -0.955 0.480 1.00 95.62 89 ASN A O 1
ATOM 676 N N . GLY A 1 90 ? 11.317 -2.295 1.068 1.00 96.12 90 GLY A N 1
ATOM 677 C CA . GLY A 1 90 ? 10.657 -1.398 2.014 1.00 96.12 90 GLY A CA 1
ATOM 678 C C . GLY A 1 90 ? 9.547 -0.545 1.394 1.00 96.12 90 GLY A C 1
ATOM 679 O O . GLY A 1 90 ? 8.849 0.146 2.127 1.00 96.12 90 GLY A O 1
ATOM 680 N N . SER A 1 91 ? 9.351 -0.569 0.070 1.00 98.31 91 SER A N 1
ATOM 681 C CA . SER A 1 91 ? 8.212 0.118 -0.556 1.00 98.31 91 SER A CA 1
ATOM 682 C C . SER A 1 91 ? 6.905 -0.503 -0.078 1.00 98.31 91 SER A C 1
ATOM 684 O O . SER A 1 91 ? 6.723 -1.714 -0.204 1.00 98.31 91 SER A O 1
ATOM 686 N N . LEU A 1 92 ? 6.007 0.332 0.435 1.00 98.56 92 LEU A N 1
ATOM 687 C CA . LEU A 1 92 ? 4.671 -0.054 0.873 1.00 98.56 92 LEU A CA 1
ATOM 688 C C . LEU A 1 92 ? 3.649 0.677 0.009 1.00 98.56 92 LEU A C 1
ATOM 690 O O . LEU A 1 92 ? 3.678 1.907 -0.057 1.00 98.56 92 LEU A O 1
ATOM 694 N N . VAL A 1 93 ? 2.768 -0.090 -0.628 1.00 98.06 93 VAL A N 1
ATOM 695 C CA . VAL A 1 93 ? 1.571 0.412 -1.311 1.00 98.06 93 VAL A CA 1
ATOM 696 C C . VAL A 1 93 ? 0.339 -0.182 -0.643 1.00 98.06 93 VAL A C 1
ATOM 698 O O . VAL A 1 93 ? 0.339 -1.348 -0.243 1.00 98.06 93 VAL A O 1
ATOM 701 N N . VAL A 1 94 ? -0.691 0.634 -0.481 1.00 98.19 94 VAL A N 1
ATOM 702 C CA . VAL A 1 94 ? -1.920 0.285 0.227 1.00 98.19 94 VAL A CA 1
ATOM 703 C C . VAL A 1 94 ? -3.093 0.723 -0.622 1.00 98.19 94 VAL A C 1
ATOM 705 O O . VAL A 1 94 ? -3.061 1.804 -1.198 1.00 98.19 94 VAL A O 1
ATOM 708 N N . LYS A 1 95 ? -4.134 -0.093 -0.664 1.00 96.69 95 LYS A N 1
ATOM 709 C CA . LYS A 1 95 ? -5.429 0.272 -1.212 1.00 96.69 95 LYS A CA 1
ATOM 710 C C . LYS A 1 95 ? -6.470 0.189 -0.111 1.00 96.69 95 LYS A C 1
ATOM 712 O O . LYS A 1 95 ? -6.650 -0.857 0.511 1.00 96.69 95 LYS A O 1
ATOM 717 N N . GLU A 1 96 ? -7.149 1.300 0.102 1.00 97.38 96 GLU A N 1
ATOM 718 C CA . GLU A 1 96 ? -8.352 1.399 0.911 1.00 97.38 96 GLU A CA 1
ATOM 719 C C . GLU A 1 96 ? -9.567 1.208 0.004 1.00 97.38 96 GLU A C 1
ATOM 721 O O . GLU A 1 96 ? -9.683 1.868 -1.031 1.00 97.38 96 GLU A O 1
ATOM 726 N N . ASN A 1 97 ? -10.471 0.308 0.384 1.00 95.94 97 ASN A N 1
ATOM 727 C CA . ASN A 1 97 ? -11.701 0.015 -0.344 1.00 95.94 97 ASN A CA 1
ATOM 728 C C . ASN A 1 97 ? -12.889 0.601 0.419 1.00 95.94 97 ASN A C 1
ATOM 730 O O . ASN A 1 97 ? -13.045 0.363 1.620 1.00 95.94 97 ASN A O 1
ATOM 734 N N . TYR A 1 98 ? -13.754 1.327 -0.285 1.00 95.69 98 TYR A N 1
ATOM 735 C CA . TYR A 1 98 ? -14.927 1.979 0.282 1.00 95.69 98 TYR A CA 1
ATOM 736 C C . TYR A 1 98 ? -16.204 1.550 -0.437 1.00 95.69 98 TYR A C 1
ATOM 738 O O . TYR A 1 98 ? -16.225 1.362 -1.654 1.00 95.69 98 TYR A O 1
ATOM 746 N N . ASN A 1 99 ? -17.293 1.438 0.321 1.00 93.94 99 ASN A N 1
ATOM 747 C CA . ASN A 1 99 ? -18.613 1.167 -0.243 1.00 93.94 99 ASN A CA 1
ATOM 748 C C . ASN A 1 99 ? -19.231 2.417 -0.906 1.00 93.94 99 ASN A C 1
ATOM 750 O O . ASN A 1 99 ? -18.666 3.509 -0.862 1.00 93.94 99 ASN A O 1
ATOM 754 N N . ALA A 1 100 ? -20.431 2.279 -1.480 1.00 93.25 100 ALA A N 1
ATOM 755 C CA . ALA A 1 100 ? -21.144 3.376 -2.148 1.00 93.25 100 ALA A CA 1
ATOM 756 C C . ALA A 1 100 ? -21.433 4.592 -1.238 1.00 93.25 100 ALA A C 1
ATOM 758 O O . ALA A 1 100 ? -21.577 5.709 -1.728 1.00 93.25 100 ALA A O 1
ATOM 759 N N . HIS A 1 101 ? -21.460 4.395 0.083 1.00 94.62 101 HIS A N 1
ATOM 760 C CA . HIS A 1 101 ? -21.627 5.450 1.086 1.00 94.62 101 HIS A CA 1
ATOM 761 C C . HIS A 1 101 ? -20.289 6.028 1.571 1.00 94.62 101 HIS A C 1
ATOM 763 O O . HIS A 1 101 ? -20.260 6.754 2.562 1.00 94.62 101 HIS A O 1
ATOM 769 N N . LYS A 1 102 ? -19.177 5.704 0.895 1.00 94.88 102 LYS A N 1
ATOM 770 C CA . LYS A 1 102 ? -17.813 6.128 1.246 1.00 94.88 102 LYS A CA 1
ATOM 771 C C . LYS A 1 102 ? -17.358 5.656 2.632 1.00 94.88 102 LYS A C 1
ATOM 773 O O . LYS A 1 102 ? -16.517 6.287 3.265 1.00 94.88 102 LYS A O 1
ATOM 778 N N . GLN A 1 103 ? -17.886 4.527 3.101 1.00 96.06 103 GLN A N 1
ATOM 779 C CA . GLN A 1 103 ? -17.443 3.889 4.341 1.00 96.06 103 GLN A CA 1
ATOM 780 C C . GLN A 1 103 ? -16.333 2.887 4.028 1.00 96.06 103 GLN A C 1
ATOM 782 O O . GLN A 1 103 ? -16.471 2.109 3.083 1.00 96.06 103 GLN A O 1
ATOM 787 N N . LEU A 1 104 ? -15.248 2.912 4.807 1.00 96.38 104 LEU A N 1
ATOM 788 C CA . LEU A 1 104 ? -14.130 1.982 4.653 1.00 96.38 104 LEU A CA 1
ATOM 789 C C . LEU A 1 104 ? -14.618 0.561 4.951 1.00 96.38 104 LEU A C 1
ATOM 791 O O . LEU A 1 104 ? -15.176 0.314 6.018 1.00 96.38 104 LEU A O 1
ATOM 795 N N . VAL A 1 105 ? -14.411 -0.362 4.017 1.00 96.00 105 VAL A N 1
ATOM 796 C CA . VAL A 1 105 ? -14.845 -1.765 4.141 1.00 96.00 105 VAL A CA 1
ATOM 797 C C . VAL A 1 105 ? -13.691 -2.758 4.107 1.00 96.00 105 VAL A C 1
ATOM 799 O O . VAL A 1 105 ? -13.860 -3.899 4.524 1.00 96.00 105 VAL A O 1
ATOM 802 N N . GLY A 1 106 ? -12.511 -2.334 3.664 1.00 96.25 106 GLY A N 1
ATOM 803 C CA . GLY A 1 106 ? -11.333 -3.186 3.652 1.00 96.25 106 GLY A CA 1
ATOM 804 C C . GLY A 1 106 ? -10.072 -2.415 3.315 1.00 96.25 106 GLY A C 1
ATOM 805 O O . GLY A 1 106 ? -10.122 -1.323 2.745 1.00 96.25 106 GLY A O 1
ATOM 806 N N . VAL A 1 107 ? -8.939 -3.001 3.685 1.00 97.81 107 VAL A N 1
ATOM 807 C CA . VAL A 1 107 ? -7.618 -2.466 3.373 1.00 97.81 107 VAL A CA 1
ATOM 808 C C . VAL A 1 107 ? -6.734 -3.594 2.874 1.00 97.81 107 VAL A C 1
ATOM 810 O O . VAL A 1 107 ? -6.594 -4.624 3.531 1.00 97.81 107 VAL A O 1
ATOM 813 N N . THR A 1 108 ? -6.113 -3.398 1.719 1.00 96.88 108 THR A N 1
ATOM 814 C CA . THR A 1 108 ? -5.115 -4.320 1.172 1.00 96.88 108 THR A CA 1
ATOM 815 C C . THR A 1 108 ? -3.762 -3.632 1.110 1.00 96.88 108 THR A C 1
ATOM 817 O O . THR A 1 108 ? -3.668 -2.456 0.774 1.00 96.88 108 THR A O 1
ATOM 820 N N . ALA A 1 109 ? -2.703 -4.347 1.471 1.00 97.94 109 ALA A N 1
ATOM 821 C CA . ALA A 1 109 ? -1.351 -3.813 1.518 1.00 97.94 109 ALA A CA 1
ATOM 822 C C . ALA A 1 109 ? -0.377 -4.755 0.814 1.00 97.94 109 ALA A C 1
ATOM 824 O O . ALA A 1 109 ? -0.470 -5.976 0.939 1.00 97.94 109 ALA A O 1
ATOM 825 N N . MET A 1 110 ? 0.585 -4.171 0.105 1.00 97.56 110 MET A N 1
ATOM 826 C CA . MET A 1 110 ? 1.698 -4.887 -0.503 1.00 97.56 110 MET A CA 1
ATOM 827 C C . MET A 1 110 ? 3.002 -4.247 -0.029 1.00 97.56 110 MET A C 1
ATOM 829 O O . MET A 1 110 ? 3.287 -3.086 -0.333 1.00 97.56 110 MET A O 1
ATOM 833 N N . LEU A 1 111 ? 3.807 -5.008 0.715 1.00 97.88 111 LEU A N 1
ATOM 834 C CA . LEU A 1 111 ? 5.128 -4.586 1.180 1.00 97.88 111 LEU A CA 1
ATOM 835 C C . LEU A 1 111 ? 6.221 -5.297 0.387 1.00 97.88 111 LEU A C 1
ATOM 837 O O . LEU A 1 111 ? 6.306 -6.525 0.363 1.00 97.88 111 LEU A O 1
ATOM 841 N N . LYS A 1 112 ? 7.113 -4.521 -0.221 1.00 96.38 112 LYS A N 1
ATOM 842 C CA . LYS A 1 112 ? 8.271 -5.046 -0.934 1.00 96.38 112 LYS A CA 1
ATOM 843 C C . LYS A 1 112 ? 9.324 -5.510 0.073 1.00 96.38 112 LYS A C 1
ATOM 845 O O . LYS A 1 112 ? 10.058 -4.688 0.609 1.00 96.38 112 LYS A O 1
ATOM 850 N N . ALA A 1 113 ? 9.455 -6.809 0.310 1.00 94.25 113 ALA A N 1
ATOM 851 C CA . ALA A 1 113 ? 10.431 -7.355 1.257 1.00 94.25 113 ALA A CA 1
ATOM 852 C C . ALA A 1 113 ? 11.600 -8.016 0.521 1.00 94.25 113 ALA A C 1
ATOM 854 O O . ALA A 1 113 ? 11.405 -8.689 -0.484 1.00 94.25 113 ALA A O 1
ATOM 855 N N . ALA A 1 114 ? 12.836 -7.838 0.984 1.00 90.00 114 ALA A N 1
ATOM 856 C CA . ALA A 1 114 ? 13.969 -8.537 0.380 1.00 90.00 114 ALA A CA 1
ATOM 857 C C . ALA A 1 114 ? 13.843 -10.053 0.624 1.00 90.00 114 ALA A C 1
ATOM 859 O O . ALA A 1 114 ? 13.570 -10.461 1.746 1.00 90.00 114 ALA A O 1
ATOM 860 N N . LYS A 1 115 ? 14.066 -10.880 -0.409 1.00 89.00 115 LYS A N 1
ATOM 861 C CA . LYS A 1 115 ? 14.172 -12.355 -0.330 1.00 89.00 115 LYS A CA 1
ATOM 862 C C . LYS A 1 115 ? 12.942 -13.124 0.197 1.00 89.00 115 LYS A C 1
ATOM 864 O O . LYS A 1 115 ? 13.027 -14.340 0.317 1.00 89.00 115 LYS A O 1
ATOM 869 N N . PHE A 1 116 ? 11.819 -12.461 0.477 1.00 90.69 116 PHE A N 1
ATOM 870 C CA . PHE A 1 116 ? 10.621 -13.097 1.044 1.00 90.69 116 PHE A CA 1
ATOM 871 C C . PHE A 1 116 ? 9.959 -14.110 0.093 1.00 90.69 116 PHE A C 1
ATOM 873 O O . PHE A 1 116 ? 9.669 -15.249 0.464 1.00 90.69 116 PHE A O 1
ATOM 880 N N . ASP A 1 117 ? 9.735 -13.701 -1.156 1.00 91.31 117 ASP A N 1
ATOM 881 C CA . ASP A 1 117 ? 9.125 -14.557 -2.174 1.00 91.31 117 ASP A CA 1
ATOM 882 C C . ASP A 1 117 ? 9.711 -14.290 -3.565 1.00 91.31 117 ASP A C 1
ATOM 884 O O . ASP A 1 117 ? 9.102 -13.581 -4.368 1.00 91.31 117 ASP A O 1
ATOM 888 N N . PRO A 1 118 ? 10.922 -14.789 -3.867 1.00 90.94 118 PRO A N 1
ATOM 889 C CA . PRO A 1 118 ? 11.592 -14.489 -5.130 1.00 90.94 118 PRO A CA 1
ATOM 890 C C . PRO A 1 118 ? 10.775 -14.865 -6.372 1.00 90.94 118 PRO A C 1
ATOM 892 O O . PRO A 1 118 ? 10.871 -14.159 -7.376 1.00 90.94 118 PRO A O 1
ATOM 895 N N . SER A 1 119 ? 9.950 -15.916 -6.283 1.00 91.06 119 SER A N 1
ATOM 896 C CA . SER A 1 119 ? 9.039 -16.356 -7.348 1.00 91.06 119 SER A CA 1
ATOM 897 C C . SER A 1 119 ? 7.957 -15.334 -7.681 1.00 91.06 119 SER A C 1
ATOM 899 O O . SER A 1 119 ? 7.621 -15.190 -8.851 1.00 91.06 119 SER A O 1
ATOM 901 N N . ASP A 1 120 ? 7.473 -14.577 -6.695 1.00 90.50 120 ASP A N 1
ATOM 902 C CA . ASP A 1 120 ? 6.529 -13.477 -6.907 1.00 90.50 120 ASP A CA 1
ATOM 903 C C . ASP A 1 120 ? 7.146 -12.122 -6.546 1.00 90.50 120 ASP A C 1
ATOM 905 O O . ASP A 1 120 ? 6.630 -11.305 -5.782 1.00 90.50 120 ASP A O 1
ATOM 909 N N . ARG A 1 121 ? 8.337 -11.870 -7.097 1.00 92.31 121 ARG A N 1
ATOM 910 C CA . ARG A 1 121 ? 8.999 -10.554 -7.057 1.00 92.31 121 ARG A CA 1
ATOM 911 C C . ARG A 1 121 ? 9.243 -10.017 -5.639 1.00 92.31 121 ARG A C 1
ATOM 913 O O . ARG A 1 121 ? 9.711 -8.889 -5.500 1.00 92.31 121 ARG A O 1
ATOM 920 N N . ASN A 1 122 ? 9.123 -10.844 -4.606 1.00 94.31 122 ASN A N 1
ATOM 921 C CA . ASN A 1 122 ? 9.281 -10.573 -3.182 1.00 94.31 122 ASN A CA 1
ATOM 922 C C . ASN A 1 122 ? 8.325 -9.499 -2.641 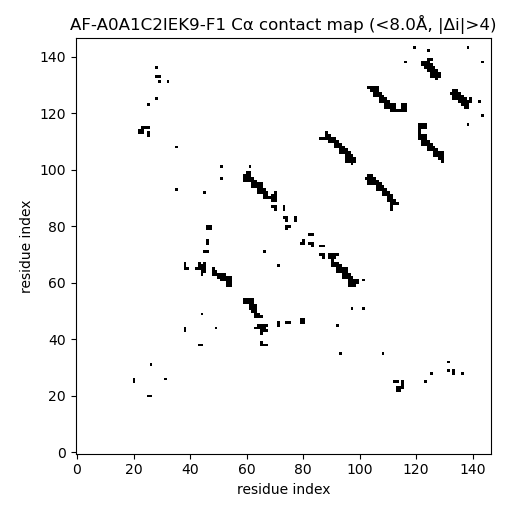1.00 94.31 122 ASN A C 1
ATOM 924 O O . ASN A 1 122 ? 8.765 -8.443 -2.166 1.00 94.31 122 ASN A O 1
ATOM 928 N N . TRP A 1 123 ? 7.031 -9.774 -2.744 1.00 95.56 123 TRP A N 1
ATOM 929 C CA . TRP A 1 123 ? 5.980 -9.024 -2.068 1.00 95.56 123 TRP A CA 1
ATOM 930 C C . TRP A 1 123 ? 5.421 -9.815 -0.890 1.00 95.56 123 TRP A C 1
ATOM 932 O O . TRP A 1 123 ? 5.230 -11.023 -0.966 1.00 95.56 123 TRP A O 1
ATOM 942 N N . ILE A 1 124 ? 5.154 -9.109 0.201 1.00 96.44 124 ILE A N 1
ATOM 943 C CA . ILE A 1 124 ? 4.281 -9.571 1.274 1.00 96.44 124 ILE A CA 1
ATOM 944 C C . ILE A 1 124 ? 2.920 -8.948 1.006 1.00 96.44 124 ILE A C 1
ATOM 946 O O . ILE A 1 124 ? 2.812 -7.722 0.963 1.00 96.44 124 ILE A O 1
ATOM 950 N N . MET A 1 125 ? 1.904 -9.786 0.831 1.00 97.00 125 MET A N 1
ATOM 951 C CA . MET A 1 125 ? 0.524 -9.360 0.630 1.00 97.00 125 MET A CA 1
ATOM 952 C C . MET A 1 125 ? -0.215 -9.410 1.964 1.00 97.00 125 MET A C 1
ATOM 954 O O . MET A 1 125 ? -0.013 -10.337 2.748 1.00 97.00 125 MET A O 1
ATOM 958 N N . ALA A 1 126 ? -1.089 -8.447 2.220 1.00 97.69 126 ALA A N 1
ATOM 959 C CA . ALA A 1 126 ? -1.939 -8.449 3.399 1.00 97.69 126 ALA A CA 1
ATOM 960 C C . ALA A 1 126 ? -3.326 -7.889 3.084 1.00 97.69 126 ALA A C 1
ATOM 962 O O . ALA A 1 126 ? -3.467 -6.981 2.264 1.00 97.69 126 ALA A O 1
ATOM 963 N N . ALA A 1 127 ? -4.336 -8.422 3.761 1.00 97.88 127 ALA A N 1
ATOM 964 C CA . ALA A 1 127 ? -5.695 -7.908 3.747 1.00 97.88 127 ALA A CA 1
ATOM 965 C C . ALA A 1 127 ? -6.195 -7.771 5.185 1.00 97.88 127 ALA A C 1
ATOM 967 O O . ALA A 1 127 ? -6.021 -8.686 5.995 1.00 97.88 127 ALA A O 1
ATOM 968 N N . TYR A 1 128 ? -6.834 -6.643 5.472 1.00 98.38 128 TYR A N 1
ATOM 969 C CA . TYR A 1 128 ? -7.385 -6.299 6.773 1.00 98.38 128 TYR A CA 1
ATOM 970 C C . TYR A 1 128 ? -8.826 -5.830 6.629 1.00 98.38 128 TYR A C 1
ATOM 972 O O . TYR A 1 128 ? -9.206 -5.240 5.611 1.00 98.38 128 TYR A O 1
ATOM 980 N N . ASP A 1 129 ? -9.614 -6.048 7.675 1.00 97.75 129 ASP A N 1
ATOM 981 C CA . ASP A 1 129 ? -10.841 -5.281 7.859 1.00 97.75 129 ASP A CA 1
ATOM 982 C C . ASP A 1 129 ? -10.525 -3.867 8.409 1.00 97.75 129 ASP A C 1
ATOM 984 O O . ASP A 1 129 ? -9.381 -3.586 8.787 1.00 97.75 129 ASP A O 1
ATOM 988 N N . PRO A 1 130 ? -11.514 -2.957 8.489 1.00 97.50 130 PRO A N 1
ATOM 989 C CA . PRO A 1 130 ? -11.298 -1.598 8.994 1.00 97.50 130 PRO A CA 1
ATOM 990 C C . PRO A 1 130 ? -10.795 -1.509 10.446 1.00 97.50 130 PRO A C 1
ATOM 992 O O . PRO A 1 130 ? -10.288 -0.466 10.851 1.00 97.50 130 PRO A O 1
ATOM 995 N N . THR A 1 131 ? -10.932 -2.575 11.242 1.00 97.31 131 THR A N 1
ATOM 996 C CA . THR A 1 131 ? -10.445 -2.629 12.631 1.00 97.31 131 THR A CA 1
ATOM 997 C C . THR A 1 131 ? -8.979 -3.057 12.722 1.00 97.31 131 THR A C 1
ATOM 999 O O . THR A 1 131 ? -8.358 -2.920 13.776 1.00 97.31 131 THR A O 1
ATOM 1002 N N . GLY A 1 132 ? -8.409 -3.545 11.616 1.00 97.12 132 GLY A N 1
ATOM 1003 C CA . GLY A 1 132 ? -7.075 -4.134 11.571 1.00 97.12 132 GLY A CA 1
ATOM 1004 C C . GLY A 1 132 ? -7.057 -5.638 11.809 1.00 97.12 132 GLY A C 1
ATOM 1005 O O . GLY A 1 132 ? -5.977 -6.213 11.956 1.00 97.12 132 GLY A O 1
ATOM 1006 N N . LYS A 1 133 ? -8.218 -6.304 11.837 1.00 98.19 133 LYS A N 1
ATOM 1007 C CA . LYS A 1 133 ? -8.262 -7.766 11.878 1.00 98.19 133 LYS A CA 1
ATOM 1008 C C . LYS A 1 133 ? -7.619 -8.309 10.610 1.00 98.19 133 LYS A C 1
ATOM 1010 O O . LYS A 1 133 ? -8.013 -7.951 9.501 1.00 98.19 133 LYS A O 1
ATOM 1015 N N . VAL A 1 134 ? -6.664 -9.214 10.781 1.00 98.19 134 VAL A N 1
ATOM 1016 C CA . VAL A 1 134 ? -5.975 -9.879 9.675 1.00 98.19 134 VAL A CA 1
ATOM 1017 C C . VAL A 1 134 ? -6.941 -10.840 8.982 1.00 98.19 134 VAL A C 1
ATOM 1019 O O . VAL A 1 134 ? -7.471 -11.756 9.609 1.00 98.19 134 VAL A O 1
ATOM 1022 N N . LEU A 1 135 ? -7.167 -10.631 7.688 1.00 97.44 135 LEU A N 1
ATOM 1023 C CA . LEU A 1 135 ? -7.977 -11.507 6.835 1.00 97.44 135 LEU A CA 1
ATOM 1024 C C . LEU A 1 135 ? -7.094 -12.413 5.968 1.00 97.44 135 LEU A C 1
ATOM 1026 O O . LEU A 1 135 ? -7.444 -13.563 5.721 1.00 97.44 135 LEU A O 1
ATOM 1030 N N . ALA A 1 136 ? -5.942 -11.903 5.526 1.00 97.31 136 ALA A N 1
ATOM 1031 C CA . ALA A 1 136 ? -4.919 -12.661 4.810 1.00 97.31 136 ALA A CA 1
ATOM 1032 C C . ALA A 1 136 ? -3.537 -12.022 5.012 1.00 97.31 136 ALA A C 1
ATOM 1034 O O . ALA A 1 136 ? -3.443 -10.805 5.180 1.00 97.31 136 ALA A O 1
ATOM 1035 N N . TYR A 1 137 ? -2.467 -12.824 4.976 1.00 96.88 137 TYR A N 1
ATOM 1036 C CA . TYR A 1 137 ? -1.094 -12.340 5.138 1.00 96.88 137 TYR A CA 1
ATOM 1037 C C . TYR A 1 137 ? -0.054 -13.253 4.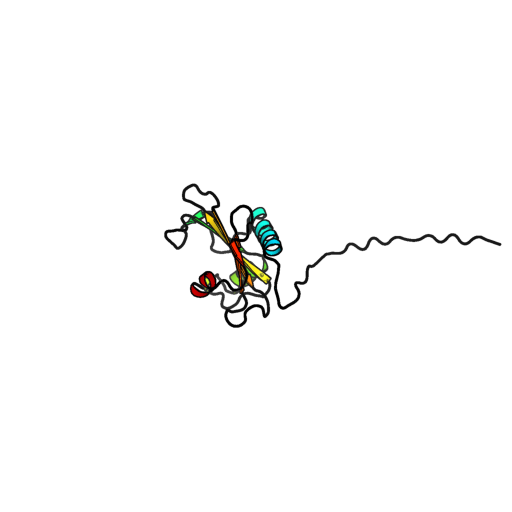466 1.00 96.88 137 TYR A C 1
ATOM 1039 O O . TYR A 1 137 ? -0.198 -14.475 4.470 1.00 96.88 137 TYR A O 1
ATOM 1047 N N . GLY A 1 138 ? 1.023 -12.671 3.936 1.00 95.56 138 GLY A N 1
ATOM 1048 C CA . GLY A 1 138 ? 2.170 -13.387 3.378 1.00 95.56 138 GLY A CA 1
ATOM 1049 C C . GLY A 1 138 ? 2.050 -13.641 1.873 1.00 95.56 138 GLY A C 1
ATOM 1050 O O . GLY A 1 138 ? 1.815 -12.714 1.099 1.00 95.56 138 GLY A O 1
ATOM 1051 N N . LYS A 1 139 ? 2.243 -14.896 1.448 1.00 95.06 139 LYS A N 1
ATOM 1052 C CA . LYS A 1 139 ? 2.157 -15.328 0.040 1.00 95.06 139 LYS A CA 1
ATOM 1053 C C . LYS A 1 139 ? 0.706 -15.637 -0.343 1.00 95.06 139 LYS A C 1
ATOM 1055 O O . LYS A 1 139 ? 0.297 -16.794 -0.423 1.00 95.06 139 LYS A O 1
ATOM 1060 N N . VAL A 1 140 ? -0.107 -14.597 -0.506 1.00 93.88 140 VAL A N 1
ATOM 1061 C CA . VAL A 1 140 ? -1.557 -14.743 -0.716 1.00 93.88 140 VAL A CA 1
ATOM 1062 C C . VAL A 1 140 ? -1.863 -14.996 -2.195 1.00 93.88 140 VAL A C 1
ATOM 1064 O O . VAL A 1 140 ? -1.910 -14.062 -2.991 1.00 93.88 140 VAL A O 1
ATOM 1067 N N . GLY A 1 141 ? -2.103 -16.257 -2.565 1.00 89.38 141 GLY A N 1
ATOM 1068 C CA . GLY A 1 141 ? -2.243 -16.680 -3.966 1.00 89.38 141 GLY A CA 1
ATOM 1069 C C . GLY A 1 141 ? -3.295 -15.918 -4.785 1.00 89.38 141 GLY A C 1
ATOM 1070 O O . GLY A 1 141 ? -3.056 -15.630 -5.952 1.00 89.38 141 GLY A O 1
ATOM 1071 N N . SER A 1 142 ? -4.423 -15.523 -4.186 1.00 88.06 142 SER A N 1
ATOM 1072 C CA . SER A 1 142 ? -5.453 -14.725 -4.872 1.00 88.06 142 SER A CA 1
ATOM 1073 C C . SER A 1 142 ? -4.985 -13.308 -5.223 1.00 88.06 142 SER A C 1
ATOM 1075 O O . SER A 1 142 ? -5.371 -12.781 -6.266 1.00 88.06 142 SER A O 1
ATOM 1077 N N . CYS A 1 143 ? -4.131 -12.705 -4.390 1.00 87.69 143 CYS A N 1
ATOM 1078 C CA . CYS A 1 143 ? -3.493 -11.421 -4.675 1.00 87.69 143 CYS A CA 1
ATOM 1079 C C . CYS A 1 143 ? -2.442 -11.584 -5.775 1.00 87.69 143 CYS A C 1
ATOM 1081 O O . CYS A 1 143 ? -2.453 -10.836 -6.747 1.00 87.69 143 CYS A O 1
ATOM 1083 N N . ILE A 1 144 ? -1.587 -12.603 -5.645 1.00 89.12 144 ILE A N 1
ATOM 1084 C CA . ILE A 1 144 ? -0.504 -12.894 -6.593 1.00 89.12 144 ILE A CA 1
ATOM 1085 C C . ILE A 1 144 ? -1.057 -13.171 -7.994 1.00 89.12 144 ILE A C 1
ATOM 1087 O O . ILE A 1 144 ? -0.577 -12.610 -8.965 1.00 89.12 144 ILE A O 1
ATOM 1091 N N . ALA A 1 145 ? -2.111 -13.980 -8.118 1.00 87.25 145 ALA A N 1
ATOM 1092 C CA . ALA A 1 145 ? -2.672 -14.345 -9.419 1.00 87.25 145 ALA A CA 1
ATOM 1093 C C . ALA A 1 145 ? -3.230 -13.151 -10.219 1.00 87.25 145 ALA A C 1
ATOM 1095 O O . ALA A 1 145 ? -3.387 -13.250 -11.433 1.00 87.25 145 ALA A O 1
ATOM 1096 N N . CYS A 1 146 ? -3.553 -12.036 -9.554 1.00 83.12 146 CYS A N 1
ATOM 1097 C CA . CYS A 1 146 ? -4.061 -10.832 -10.209 1.00 83.12 146 CYS A CA 1
ATOM 1098 C C . CYS A 1 146 ? -2.977 -9.779 -10.524 1.00 83.12 146 CYS A C 1
ATOM 1100 O O . CYS A 1 146 ? -3.299 -8.824 -11.231 1.00 83.12 146 CYS A O 1
ATOM 1102 N N . HIS A 1 147 ? -1.751 -9.908 -9.997 1.00 82.00 147 HIS A N 1
ATOM 1103 C CA . HIS A 1 147 ? -0.682 -8.891 -10.029 1.00 82.00 147 HIS A CA 1
ATOM 1104 C 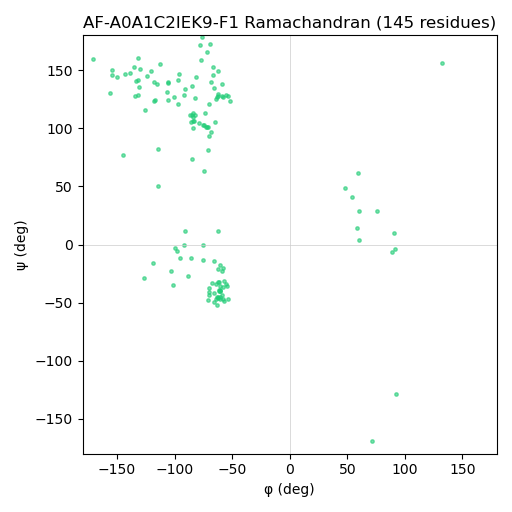C . HIS A 1 147 ? 0.603 -9.406 -10.696 1.00 82.00 147 HIS A C 1
ATOM 1106 O O . HIS A 1 147 ? 1.372 -8.604 -11.278 1.00 82.00 147 HIS A O 1
#

Secondary structure (DSSP, 8-state):
----------------------TTT---HHHHHHHHHHHHHTT-BPTT--TTEEPSSTT-SEEEEEE-HHHHHHHHHHTSGGG-S-PPTT-EEEEEEE-TT--EEEEEEEEE-TTS-GGGTTEEEEEE-TT--EEEEES-HHHHTT-

Organism: Acidithiobacillus thiooxidans (NCBI:txid930)

InterPro domains:
  IPR038142 Cytochrome P460 superfamily [G3DSA:3.50.70.20] (43-147)

Radius of gyration: 20.5 Å; Cα contacts (8 Å, |Δi|>4): 236; chains: 1; bounding box: 64×28×71 Å

Foldseek 3Di:
DDDDDDDDDDDDDDDPPPPPPPQAADDDLLVVVVVVVVQVVVVQFAPPFDFQDQDPDPVQRGKTKHWDPQLNVQQVVLVHPVSRPAGDQQIKMKMFGADPVRHTAKMKMWGQGHNHCVVQNRIWIWIAGPVSHTPDIGPDPVVSVVD

Mean predicted aligned error: 8.93 Å

Sequence (147 aa):
MPKLNVVILLTITSCFSSIAWAHTAGPSPEALWKEVQILQKTHAIMPGSTPFQLGSRTVDPYTVDLANTLAISTIKKAGGILKVTRYSNGSLVVKENYNAHKQLVGVTAMLKAAKFDPSDRNWIMAAYDPTGKVLAYGKVGSCIACH

pLDDT: mean 86.7, std 17.27, range [42.75, 98.62]

Solvent-accessible surface area (backbone atoms only — not comparable to full-atom values): 8682 Å² total; per-residue (Å²): 136,86,84,85,81,83,81,83,81,83,77,86,74,83,78,80,81,73,83,75,59,63,75,55,75,55,72,55,72,69,56,49,46,52,56,51,50,50,38,62,77,65,63,30,63,24,80,94,51,51,86,64,33,73,35,98,45,97,87,30,53,15,26,36,38,31,32,39,73,60,34,43,51,42,25,58,75,44,73,34,63,96,54,51,87,71,78,54,71,71,16,33,41,34,38,39,32,18,44,93,85,69,44,74,64,30,36,37,38,41,37,28,35,59,76,57,29,70,92,64,79,9,48,36,34,36,31,26,40,77,87,63,52,78,75,45,66,42,86,43,61,78,62,57,77,76,108

Nearest PDB structures (foldseek):
  4mxe-assembly1_A  TM=4.602E-01  e=1.313E+00  Homo sapiens
  6j0n-assembly1_n  TM=3.703E-01  e=3.216E-01  Photorhabdus asymbiotica subsp. asymbiotica ATCC 43949
  6ia6-assembly1_A-2  TM=6.164E-01  e=6.055E+00  Dehalococcoides mccartyi BTF08
  5x04-assembly1_A  TM=2.500E-01  e=4.460E+00  Umbellularia californica